Protein AF-A0A0A9XT43-F1 (afdb_monomer_lite)

Secondary structure (DSSP, 8-state):
-HHHHHHHHHTT-HHHHTT-HHHHHHHHHHHHHHHHTTSGGGS---HHHHHHHHHHHHHHHHHHHHHHHHHHHHHHHHHHT-SS------HHHHHHHHHHHHHHHHHHHHHHHHHHHHHHHTT--S---

Radius of gyration: 19.64 Å; chains: 1; bounding box: 52×43×50 Å

pLDDT: mean 76.82, std 14.06, range [42.03, 95.94]

InterPro domains:
  IPR017978 GPCR family 3, C-terminal [PF00003] (2-116)
  IPR017978 GPCR family 3, C-terminal [PS50259] (1-86)
  IPR043458 G-protein coupled receptor 158/179 [PTHR32546] (2-122)

Foldseek 3Di:
DVVLVVLVVCVPDPVCVVLPSPLVNLLVVLVVLLVVLCVLVVDDDDPVSVLVSVLSNLLSVLSNVLSVVLSVVQVVLQVVPPDPDDPPDDPVVSVVVSVVSSVVSVVVSVVVVVVVVVCVVVVPPPPDD

Structure (mmCIF, N/CA/C/O backbone):
data_AF-A0A0A9XT43-F1
#
_entry.id   AF-A0A0A9XT43-F1
#
loop_
_atom_site.group_PDB
_atom_site.id
_atom_site.type_symbol
_atom_site.label_atom_id
_atom_site.label_alt_id
_atom_site.label_comp_id
_atom_site.label_asym_id
_atom_site.label_entity_id
_atom_site.label_seq_id
_atom_site.pdbx_PDB_ins_code
_atom_site.Cartn_x
_atom_site.Cartn_y
_atom_site.Cartn_z
_atom_site.occupancy
_atom_site.B_iso_or_equiv
_atom_site.auth_seq_id
_atom_site.auth_comp_id
_atom_site.auth_asym_id
_atom_site.auth_atom_id
_atom_site.pdbx_PDB_model_num
ATOM 1 N N . VAL A 1 1 ? -11.237 -9.622 -11.424 1.00 63.25 1 VAL A N 1
ATOM 2 C CA . VAL A 1 1 ? -11.112 -11.092 -11.222 1.00 63.25 1 VAL A CA 1
ATOM 3 C C . VAL A 1 1 ? -10.723 -11.825 -12.506 1.00 63.25 1 VAL A C 1
ATOM 5 O O . VAL A 1 1 ? -9.669 -12.448 -12.522 1.00 63.25 1 VAL A O 1
ATOM 8 N N . VAL A 1 2 ? -11.481 -11.688 -13.603 1.00 66.00 2 VAL A N 1
ATOM 9 C CA . VAL A 1 2 ? -11.187 -12.345 -14.900 1.00 66.00 2 VAL A CA 1
ATOM 10 C C . VAL A 1 2 ? -9.765 -12.059 -15.407 1.00 66.00 2 VAL A C 1
ATOM 12 O O . VAL A 1 2 ? -9.036 -12.995 -15.720 1.00 66.00 2 VAL A O 1
ATOM 15 N N . CYS A 1 3 ? -9.310 -10.800 -15.383 1.00 61.34 3 CYS A N 1
ATOM 16 C CA . CYS A 1 3 ? -7.939 -10.445 -15.782 1.00 61.34 3 CYS A CA 1
ATOM 17 C C . CYS A 1 3 ? -6.859 -11.114 -14.910 1.00 61.34 3 CYS A C 1
ATOM 19 O O . CYS A 1 3 ? -5.832 -11.537 -15.432 1.00 61.34 3 CYS A O 1
ATOM 21 N N . GLY A 1 4 ? -7.109 -11.268 -13.603 1.00 64.31 4 GLY A N 1
ATOM 22 C CA . GLY A 1 4 ? -6.201 -11.957 -12.679 1.00 64.31 4 GLY A CA 1
ATOM 23 C C . GLY A 1 4 ? -6.097 -13.454 -12.973 1.00 64.31 4 GLY A C 1
ATOM 24 O O . GLY A 1 4 ? -4.997 -13.989 -13.029 1.00 64.31 4 GLY A O 1
ATOM 25 N N . ILE A 1 5 ? -7.222 -14.114 -13.269 1.00 67.00 5 ILE A N 1
ATOM 26 C CA . ILE A 1 5 ? -7.259 -15.536 -13.659 1.00 67.00 5 ILE A CA 1
ATOM 27 C C . ILE A 1 5 ? -6.559 -15.751 -15.008 1.00 67.00 5 ILE A C 1
ATOM 29 O O . ILE A 1 5 ? -5.785 -16.697 -15.167 1.00 67.00 5 ILE A O 1
ATOM 33 N N . VAL A 1 6 ? -6.798 -14.865 -15.979 1.00 65.00 6 VAL A N 1
ATOM 34 C CA . VAL A 1 6 ? -6.160 -14.910 -17.304 1.00 65.00 6 VAL A CA 1
ATOM 35 C C . VAL A 1 6 ? -4.646 -14.760 -17.184 1.00 65.00 6 VAL A C 1
ATOM 37 O O . VAL A 1 6 ? -3.906 -15.507 -17.826 1.00 65.00 6 VAL A O 1
ATOM 40 N N . ILE A 1 7 ? -4.179 -13.853 -16.327 1.00 62.91 7 ILE A N 1
ATOM 41 C CA . ILE A 1 7 ? -2.757 -13.672 -16.042 1.00 62.91 7 ILE A CA 1
ATOM 42 C C . ILE A 1 7 ? -2.226 -14.912 -15.319 1.00 62.91 7 ILE A C 1
ATOM 44 O O . ILE A 1 7 ? -1.338 -15.567 -15.845 1.00 62.91 7 ILE A O 1
ATOM 48 N N . PHE A 1 8 ? -2.845 -15.395 -14.245 1.00 64.44 8 PHE A N 1
ATOM 49 C CA . PHE A 1 8 ? -2.381 -16.613 -13.568 1.00 64.44 8 PHE A CA 1
ATOM 50 C C . PHE A 1 8 ? -2.238 -17.830 -14.513 1.00 64.44 8 PHE A C 1
ATOM 52 O O . PHE A 1 8 ? -1.229 -18.541 -14.481 1.00 64.44 8 PHE A O 1
ATOM 59 N N . LYS A 1 9 ? -3.186 -18.020 -15.447 1.00 64.31 9 LYS A N 1
ATOM 60 C CA . LYS A 1 9 ? -3.116 -19.066 -16.487 1.00 64.31 9 LYS A CA 1
ATOM 61 C C . LYS A 1 9 ? -2.028 -18.829 -17.538 1.00 64.31 9 LYS A C 1
ATOM 63 O O . LYS A 1 9 ? -1.493 -19.790 -18.088 1.00 64.31 9 LYS A O 1
ATOM 68 N N . ARG A 1 10 ? -1.693 -17.576 -17.851 1.00 57.34 10 ARG A N 1
ATOM 69 C CA . ARG A 1 10 ? -0.722 -17.206 -18.895 1.00 57.34 10 ARG A CA 1
ATOM 70 C C . ARG A 1 10 ? 0.713 -17.032 -18.374 1.00 57.34 10 ARG A C 1
ATOM 72 O O . ARG A 1 10 ? 1.560 -16.626 -19.169 1.00 57.34 10 ARG A O 1
ATOM 79 N N . ARG A 1 11 ? 1.025 -17.430 -17.122 1.00 56.28 11 ARG A N 1
ATOM 80 C CA . ARG A 1 11 ? 2.357 -17.316 -16.454 1.00 56.28 11 ARG A CA 1
ATOM 81 C C . ARG A 1 11 ? 3.578 -17.768 -17.251 1.00 56.28 11 ARG A C 1
ATOM 83 O O . ARG A 1 11 ? 4.692 -17.356 -16.955 1.00 56.28 11 ARG A O 1
ATOM 90 N N . LYS A 1 12 ? 3.384 -18.622 -18.258 1.00 52.62 12 LYS A N 1
ATOM 91 C CA . LYS A 1 12 ? 4.457 -19.203 -19.080 1.00 52.62 12 LYS A CA 1
ATOM 92 C C . LYS A 1 12 ? 4.634 -18.540 -20.456 1.00 52.62 12 LYS A C 1
ATOM 94 O O . LYS A 1 12 ? 5.524 -18.938 -21.202 1.00 52.62 12 LYS A O 1
ATOM 99 N N . CYS A 1 13 ? 3.825 -17.544 -20.825 1.00 52.22 13 CYS A N 1
ATOM 100 C CA . CYS A 1 13 ? 3.963 -16.860 -22.114 1.00 52.22 13 CYS A CA 1
ATOM 101 C C . CYS A 1 13 ? 5.113 -15.831 -22.097 1.00 52.22 13 CYS A C 1
ATOM 103 O O . CYS A 1 13 ? 5.138 -14.908 -21.280 1.00 52.22 13 CYS A O 1
ATOM 105 N N . LYS A 1 14 ? 6.029 -15.961 -23.072 1.00 49.25 14 LYS A N 1
ATOM 106 C CA . LYS A 1 14 ? 7.210 -15.105 -23.314 1.00 49.25 14 LYS A CA 1
ATOM 107 C C . LYS A 1 14 ? 6.977 -13.578 -23.210 1.00 49.25 14 LYS A C 1
ATOM 109 O O . LYS A 1 14 ? 7.817 -12.932 -22.587 1.00 49.25 14 LYS A O 1
ATOM 114 N N . PRO A 1 15 ? 5.879 -12.976 -23.724 1.00 52.03 15 PRO A N 1
ATOM 115 C CA . PRO A 1 15 ? 5.670 -11.524 -23.622 1.00 52.03 15 PRO A CA 1
ATOM 116 C C . PRO A 1 15 ? 5.470 -11.026 -22.189 1.00 52.03 15 PRO A C 1
ATOM 118 O O . PRO A 1 15 ? 5.848 -9.905 -21.867 1.00 52.03 15 PRO A O 1
ATOM 12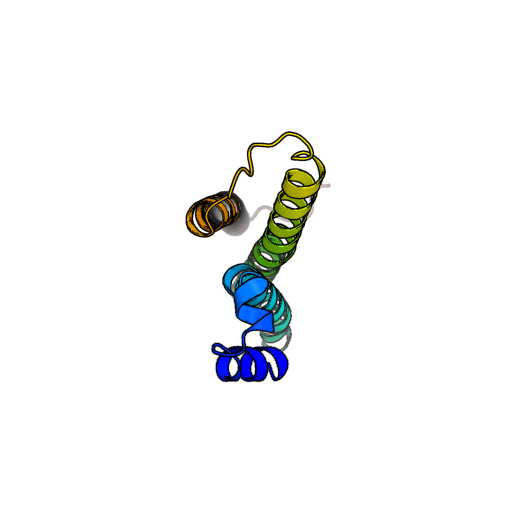1 N N . VAL A 1 16 ? 4.924 -11.856 -21.303 1.00 52.28 16 VAL A N 1
ATOM 122 C CA . VAL A 1 16 ? 4.700 -11.446 -19.917 1.00 52.28 16 VAL A CA 1
ATOM 123 C C . VAL A 1 16 ? 5.958 -11.719 -19.071 1.00 52.28 16 VAL A C 1
ATOM 125 O O . VAL A 1 16 ? 6.282 -10.943 -18.178 1.00 52.28 16 VAL A O 1
ATOM 128 N N . ALA A 1 17 ? 6.745 -12.754 -19.411 1.00 51.53 17 ALA A N 1
ATOM 129 C CA . ALA A 1 17 ? 8.061 -13.024 -18.807 1.00 51.53 17 ALA A CA 1
ATOM 130 C C . ALA A 1 17 ? 9.077 -11.894 -19.060 1.00 51.53 17 ALA A C 1
ATOM 132 O O . ALA A 1 17 ? 9.884 -11.584 -18.188 1.00 51.53 17 ALA A O 1
ATOM 133 N N . ALA A 1 18 ? 8.993 -11.234 -20.219 1.00 53.03 18 ALA A N 1
ATOM 134 C CA . ALA A 1 18 ? 9.826 -10.081 -20.555 1.00 53.03 18 ALA A CA 1
ATOM 135 C C . ALA A 1 18 ? 9.456 -8.799 -19.772 1.00 53.03 18 ALA A C 1
ATOM 137 O O . ALA A 1 18 ? 10.302 -7.927 -19.586 1.00 53.03 18 ALA A O 1
ATOM 138 N N . GLY A 1 19 ? 8.213 -8.683 -19.285 1.00 54.62 19 GLY A N 1
ATOM 139 C CA . GLY A 1 19 ? 7.660 -7.466 -18.677 1.00 54.62 19 GLY A CA 1
ATOM 140 C C . GLY A 1 19 ? 7.720 -7.368 -17.146 1.00 54.62 19 GLY A C 1
ATOM 141 O O . GLY A 1 19 ? 7.130 -6.437 -16.609 1.00 54.62 19 GLY A O 1
ATOM 142 N N . MET A 1 20 ? 8.412 -8.285 -16.451 1.00 62.03 20 MET A N 1
ATOM 143 C CA . MET A 1 20 ? 8.300 -8.518 -14.993 1.00 62.03 20 MET A CA 1
ATOM 144 C C . MET A 1 20 ? 6.853 -8.811 -14.562 1.00 62.03 20 MET A C 1
ATOM 146 O O . MET A 1 20 ? 6.116 -7.923 -14.129 1.00 62.03 20 MET A O 1
ATOM 150 N N . TRP A 1 21 ? 6.465 -10.088 -14.626 1.00 66.38 21 TRP A N 1
ATOM 151 C CA . TRP A 1 21 ? 5.188 -10.609 -14.102 1.00 66.38 21 TRP A CA 1
ATOM 152 C C . TRP A 1 21 ? 4.819 -10.064 -12.722 1.00 66.38 21 TRP A C 1
ATOM 154 O O . TRP A 1 21 ? 3.664 -9.729 -12.479 1.00 66.38 21 TRP A O 1
ATOM 164 N N . THR A 1 22 ? 5.812 -9.955 -11.843 1.00 68.81 22 THR A N 1
ATOM 165 C CA . THR A 1 22 ? 5.637 -9.647 -10.425 1.00 68.81 22 THR A CA 1
ATOM 166 C C . THR A 1 22 ? 4.984 -8.282 -10.190 1.00 68.81 22 THR A C 1
ATOM 168 O O . THR A 1 22 ? 4.125 -8.166 -9.328 1.00 68.81 22 THR A O 1
ATOM 171 N N . ILE A 1 23 ? 5.334 -7.247 -10.970 1.00 74.38 23 ILE A N 1
ATOM 172 C CA . ILE A 1 23 ? 4.744 -5.899 -10.813 1.00 74.38 23 ILE A CA 1
ATOM 173 C C . ILE A 1 23 ? 3.301 -5.872 -11.324 1.00 74.38 23 ILE A C 1
ATOM 175 O O . ILE A 1 23 ? 2.438 -5.190 -10.775 1.00 74.38 23 ILE A O 1
ATOM 179 N N . LEU A 1 24 ? 3.030 -6.598 -12.409 1.00 77.94 24 LEU A N 1
ATOM 180 C CA . LEU A 1 24 ? 1.681 -6.679 -12.956 1.00 77.94 24 LEU A CA 1
ATOM 181 C C . LEU A 1 24 ? 0.746 -7.400 -11.977 1.00 77.94 24 LEU A C 1
ATOM 183 O O . LEU A 1 24 ? -0.383 -6.962 -11.773 1.00 77.94 24 LEU A O 1
ATOM 187 N N . GLU A 1 25 ? 1.231 -8.470 -11.350 1.00 80.12 25 GLU A N 1
ATOM 188 C CA . GLU A 1 25 ? 0.503 -9.218 -10.328 1.00 80.12 25 GLU A CA 1
ATOM 189 C C . GLU A 1 25 ? 0.218 -8.366 -9.082 1.00 80.12 25 GLU A C 1
ATOM 191 O O . GLU A 1 25 ? -0.927 -8.336 -8.631 1.00 80.12 25 GLU A O 1
ATOM 196 N N . THR A 1 26 ? 1.196 -7.600 -8.577 1.00 81.06 26 THR A N 1
ATOM 197 C CA . THR A 1 26 ? 0.971 -6.699 -7.430 1.00 81.06 26 THR A CA 1
ATOM 198 C C . THR A 1 26 ? -0.007 -5.571 -7.753 1.00 81.06 26 THR A C 1
ATOM 200 O O . THR A 1 26 ? -0.849 -5.242 -6.920 1.00 81.06 26 THR A O 1
ATOM 203 N N . LEU A 1 27 ? 0.026 -5.025 -8.973 1.00 87.00 27 LEU A N 1
ATOM 204 C CA . LEU A 1 27 ? -0.948 -4.032 -9.433 1.00 87.00 27 LEU A CA 1
ATOM 205 C C . LEU A 1 27 ? -2.376 -4.601 -9.442 1.00 87.00 27 LEU A C 1
ATOM 207 O O . LEU A 1 27 ? -3.302 -3.979 -8.925 1.00 87.00 27 LEU A O 1
ATOM 211 N N . LEU A 1 28 ? -2.561 -5.799 -10.004 1.00 83.88 28 LEU A N 1
ATOM 212 C CA . LE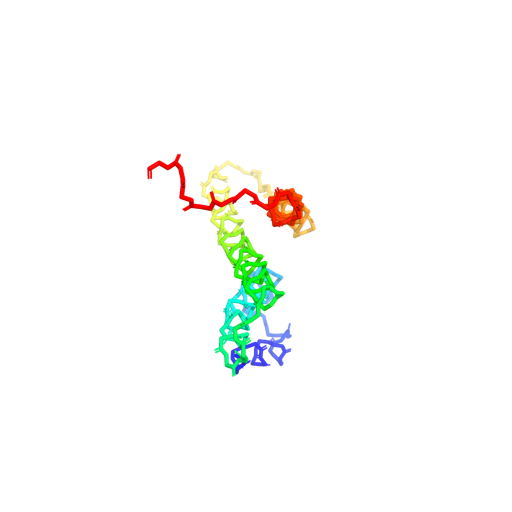U A 1 28 ? -3.859 -6.482 -10.027 1.00 83.88 28 LEU A CA 1
ATOM 213 C C . LEU A 1 28 ? -4.365 -6.816 -8.630 1.00 83.88 28 LEU A C 1
ATOM 215 O O . LEU A 1 28 ? -5.563 -6.700 -8.380 1.00 83.88 28 LEU A O 1
ATOM 219 N N . LEU A 1 29 ? -3.462 -7.214 -7.737 1.00 82.38 29 LEU A N 1
ATOM 220 C CA . LEU A 1 29 ? -3.775 -7.480 -6.341 1.00 82.38 29 LEU A CA 1
ATOM 221 C C . LEU A 1 29 ? -4.235 -6.202 -5.624 1.00 82.38 29 LEU A C 1
ATOM 223 O O . LEU A 1 29 ? -5.249 -6.236 -4.933 1.00 82.38 29 LEU A O 1
ATOM 227 N N . GLY A 1 30 ? -3.572 -5.065 -5.859 1.00 85.94 30 GLY A N 1
ATOM 228 C CA . GLY A 1 30 ? -4.001 -3.760 -5.343 1.00 85.94 30 GLY A CA 1
ATOM 229 C C . GLY A 1 30 ? -5.386 -3.345 -5.851 1.00 85.94 30 GLY A C 1
ATOM 230 O O . GLY A 1 30 ? -6.243 -2.952 -5.065 1.00 85.94 30 GLY A O 1
ATOM 231 N N . ILE A 1 31 ? -5.652 -3.513 -7.151 1.00 86.81 31 ILE A N 1
ATOM 232 C CA . ILE A 1 31 ? -6.974 -3.240 -7.742 1.00 86.81 31 ILE A CA 1
ATOM 233 C C . ILE A 1 31 ? -8.043 -4.162 -7.141 1.00 86.81 31 ILE A C 1
ATOM 235 O O . ILE A 1 31 ? -9.140 -3.712 -6.826 1.00 86.81 31 ILE A O 1
ATOM 239 N N . LEU A 1 32 ? -7.739 -5.449 -6.955 1.00 84.81 32 LEU A N 1
ATOM 240 C CA . LEU A 1 32 ? -8.669 -6.402 -6.352 1.00 84.81 32 LEU A CA 1
ATOM 241 C C . LEU A 1 32 ? -8.988 -6.039 -4.898 1.00 84.81 32 LEU A C 1
ATOM 243 O O . LEU A 1 32 ? -10.156 -6.078 -4.527 1.00 84.81 32 LEU A O 1
ATOM 247 N N . LEU A 1 33 ? -7.989 -5.634 -4.107 1.00 83.88 33 LEU A N 1
ATOM 248 C CA . LEU A 1 33 ? -8.184 -5.112 -2.749 1.00 83.88 33 LEU A CA 1
ATOM 249 C C . LEU A 1 33 ? -9.060 -3.854 -2.739 1.00 83.88 33 LEU A C 1
ATOM 251 O O . LEU A 1 33 ? -9.967 -3.750 -1.920 1.00 83.88 33 LEU A O 1
ATOM 255 N N . LEU A 1 34 ? -8.852 -2.929 -3.679 1.00 87.00 34 LEU A N 1
ATOM 256 C CA . LEU A 1 34 ? -9.704 -1.745 -3.815 1.00 87.00 34 LEU A CA 1
ATOM 257 C C . LEU A 1 34 ? -11.159 -2.119 -4.126 1.00 87.00 34 LEU A C 1
ATOM 259 O O . LEU A 1 34 ? -12.068 -1.569 -3.512 1.00 87.00 34 LEU A O 1
ATOM 263 N N . TYR A 1 35 ? -11.404 -3.092 -5.005 1.00 85.62 35 TYR A N 1
ATOM 264 C CA . TYR A 1 35 ? -12.760 -3.609 -5.224 1.00 85.62 35 TYR A CA 1
ATOM 265 C C . TYR A 1 35 ? -13.318 -4.322 -3.988 1.00 85.62 35 TYR A C 1
ATOM 267 O O . TYR A 1 35 ? -14.492 -4.155 -3.665 1.00 85.62 35 TYR A O 1
ATOM 275 N N . ALA A 1 36 ? -12.485 -5.071 -3.264 1.00 81.12 36 ALA A N 1
ATOM 276 C CA . ALA A 1 36 ? -12.881 -5.716 -2.017 1.00 81.12 36 ALA A CA 1
ATOM 277 C C . ALA A 1 36 ? -13.257 -4.694 -0.930 1.00 81.12 36 ALA A C 1
ATOM 279 O O . ALA A 1 36 ? -14.127 -4.981 -0.116 1.00 81.12 36 ALA A O 1
ATOM 280 N N . SER A 1 37 ? -12.694 -3.478 -0.953 1.00 83.19 37 SER A N 1
ATOM 281 C CA . SER A 1 37 ? -13.075 -2.399 -0.025 1.00 83.19 37 SER A CA 1
ATOM 282 C C . SER A 1 37 ? -14.534 -1.940 -0.165 1.00 83.19 37 SER A C 1
ATOM 284 O O . SER A 1 37 ? -15.050 -1.285 0.734 1.00 83.19 37 SER A O 1
ATOM 286 N N . MET A 1 38 ? -15.220 -2.302 -1.256 1.00 79.56 38 MET A N 1
ATOM 287 C CA . MET A 1 38 ? -16.649 -2.028 -1.456 1.00 79.56 38 MET A CA 1
ATOM 288 C C . MET A 1 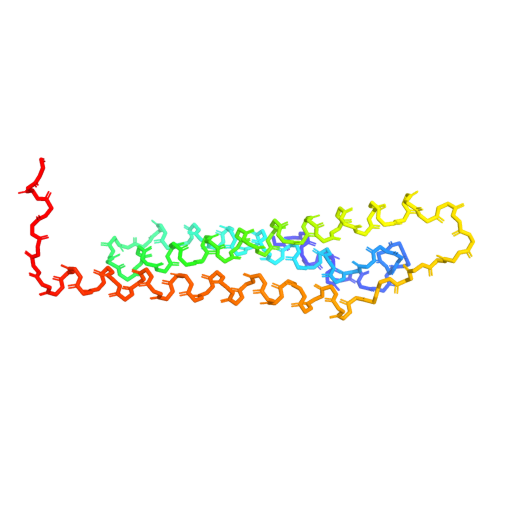38 ? -17.556 -3.101 -0.833 1.00 79.56 38 MET A C 1
ATOM 290 O O . MET A 1 38 ? -18.753 -2.879 -0.688 1.00 79.56 38 MET A O 1
ATOM 294 N N . VAL A 1 39 ? -17.014 -4.261 -0.450 1.00 77.12 39 VAL A N 1
ATOM 295 C CA . VAL A 1 39 ? -17.783 -5.361 0.161 1.00 77.12 39 VAL A CA 1
ATOM 296 C C . VAL A 1 39 ? -18.326 -4.996 1.554 1.00 77.12 39 VAL A C 1
ATOM 298 O O . VAL A 1 39 ? -19.509 -5.237 1.787 1.00 77.12 39 VAL A O 1
ATOM 301 N N . PRO A 1 40 ? -17.551 -4.354 2.457 1.00 72.44 40 PRO A N 1
ATOM 302 C CA . PRO A 1 40 ? -18.043 -3.900 3.761 1.00 72.44 40 PRO A CA 1
ATOM 303 C C . PRO A 1 40 ? -19.238 -2.940 3.680 1.00 72.44 40 PRO A C 1
ATOM 305 O O . PRO A 1 40 ? -20.042 -2.904 4.601 1.00 72.44 40 PRO A O 1
ATOM 308 N N . LEU A 1 41 ? -19.392 -2.206 2.570 1.00 70.81 41 LEU A N 1
ATOM 309 C CA . LEU A 1 41 ? -20.516 -1.286 2.350 1.00 70.81 41 LEU A CA 1
ATOM 310 C C . LEU A 1 41 ? -21.868 -2.013 2.253 1.00 70.81 41 LEU A C 1
ATOM 312 O O . LEU A 1 41 ? -22.910 -1.400 2.447 1.00 70.81 41 LEU A O 1
ATOM 316 N N . SER A 1 42 ? -21.855 -3.310 1.930 1.00 69.94 42 SER A N 1
ATOM 317 C CA . SER A 1 42 ? -23.072 -4.128 1.823 1.00 69.94 42 SER A CA 1
ATOM 318 C C . SER A 1 42 ? -23.556 -4.669 3.175 1.00 69.94 42 SER A C 1
ATOM 320 O O . SER A 1 42 ? -24.614 -5.290 3.225 1.00 69.94 42 SER A O 1
ATOM 322 N N . PHE A 1 43 ? -22.786 -4.467 4.249 1.00 74.00 43 PHE A N 1
ATOM 323 C CA . PHE A 1 43 ? -23.107 -4.921 5.603 1.00 74.00 43 PHE A CA 1
ATOM 324 C C . PHE A 1 43 ? -23.597 -3.761 6.477 1.00 74.00 43 PHE A C 1
ATOM 326 O O . PHE A 1 43 ? -23.396 -2.591 6.155 1.00 74.00 43 PHE A O 1
ATOM 333 N N . GLU A 1 44 ? -24.238 -4.094 7.598 1.00 76.19 44 GLU A N 1
ATOM 334 C CA . GLU A 1 44 ? -24.770 -3.118 8.551 1.00 76.19 44 GLU A CA 1
ATOM 335 C C . GLU A 1 44 ? -23.683 -2.133 9.035 1.00 76.19 44 GLU A C 1
ATOM 337 O O . GLU A 1 44 ? -22.540 -2.544 9.290 1.00 76.19 44 GLU A O 1
ATOM 342 N N . PRO A 1 45 ? -24.000 -0.827 9.149 1.00 76.62 45 PRO A N 1
ATOM 343 C CA . PRO A 1 45 ? -23.022 0.195 9.499 1.00 76.62 45 PRO A CA 1
ATOM 344 C C . PRO A 1 45 ? -22.589 0.056 10.964 1.00 76.62 45 PRO A C 1
ATOM 346 O O . PRO A 1 45 ? -23.250 0.547 11.875 1.00 76.62 45 PRO A O 1
ATOM 349 N N . SER A 1 46 ? -21.445 -0.596 11.179 1.00 81.06 46 SER A N 1
ATOM 350 C CA . SER A 1 46 ? -20.782 -0.715 12.481 1.00 81.06 46 SER A CA 1
ATOM 351 C C . SER A 1 46 ? -19.430 0.013 12.495 1.00 81.06 46 SER A C 1
ATOM 353 O O . SER A 1 46 ? -18.815 0.248 11.447 1.00 81.06 46 SER A O 1
ATOM 355 N N . MET A 1 47 ? -18.944 0.362 13.691 1.00 79.69 47 MET A N 1
ATOM 356 C CA . MET A 1 47 ? -17.629 0.994 13.875 1.00 79.69 47 MET A CA 1
ATOM 357 C C . MET A 1 47 ? -16.497 0.118 13.317 1.00 79.69 47 MET A C 1
ATOM 359 O O . MET A 1 47 ? -15.602 0.617 12.633 1.00 79.69 47 MET A O 1
ATOM 363 N N . GLU A 1 48 ? -16.577 -1.194 13.534 1.00 81.06 48 GLU A N 1
ATOM 364 C CA . GLU A 1 48 ? -15.592 -2.167 13.054 1.00 81.06 48 GLU A CA 1
ATOM 365 C C . GLU A 1 48 ? -15.578 -2.242 11.523 1.00 81.06 48 GLU A C 1
ATOM 367 O O . GLU A 1 48 ? -14.513 -2.207 10.902 1.00 81.06 48 GLU A O 1
ATOM 372 N N . THR A 1 49 ? -16.759 -2.254 10.896 1.00 84.06 49 THR A N 1
ATOM 373 C CA . THR A 1 49 ? -16.906 -2.261 9.434 1.00 84.06 49 THR A CA 1
ATOM 374 C C . THR A 1 49 ? -16.327 -0.985 8.810 1.00 84.06 49 THR A C 1
ATOM 376 O O . THR A 1 49 ? -15.668 -1.054 7.771 1.00 84.06 49 THR A O 1
ATOM 379 N N . CYS A 1 50 ? -16.503 0.175 9.455 1.00 84.75 50 CYS A N 1
ATOM 380 C CA . CYS A 1 50 ? -15.942 1.453 9.003 1.00 84.75 50 CYS A CA 1
ATOM 381 C C . CYS A 1 50 ? -14.403 1.467 9.061 1.00 84.75 50 CYS A C 1
ATOM 383 O O . CYS A 1 50 ? -13.741 1.847 8.087 1.00 84.75 50 CYS A O 1
ATOM 385 N N . ILE A 1 51 ? -13.826 0.989 10.170 1.00 87.50 51 ILE A N 1
ATOM 386 C CA . ILE A 1 51 ? -12.373 0.854 10.328 1.00 87.50 51 ILE A CA 1
ATOM 387 C C . ILE A 1 51 ? -11.833 -0.112 9.267 1.00 87.50 51 ILE A C 1
ATOM 389 O O . ILE A 1 51 ? -10.950 0.258 8.494 1.00 87.50 51 ILE A O 1
ATOM 393 N N . LEU A 1 52 ? -12.404 -1.313 9.146 1.00 86.56 52 LEU A N 1
ATOM 394 C CA . LEU A 1 52 ? -11.984 -2.306 8.151 1.00 86.56 52 LEU A CA 1
ATOM 395 C C . LEU A 1 52 ? -12.061 -1.766 6.717 1.00 86.56 52 LEU A C 1
ATOM 397 O O . LEU A 1 52 ? -11.127 -1.957 5.935 1.00 86.56 52 LEU A O 1
ATOM 401 N N . MET A 1 53 ? -13.128 -1.042 6.369 1.00 87.50 53 MET A N 1
ATOM 402 C CA . MET A 1 53 ? -13.273 -0.411 5.056 1.00 87.50 53 MET A CA 1
ATOM 403 C C . MET A 1 53 ? -12.130 0.572 4.775 1.00 87.50 53 MET A C 1
ATOM 405 O O . MET A 1 53 ? -11.531 0.533 3.695 1.00 87.50 53 MET A O 1
ATOM 409 N N . ARG A 1 54 ? -11.799 1.435 5.745 1.00 88.88 54 ARG A N 1
ATOM 410 C CA . ARG A 1 54 ? -10.681 2.382 5.636 1.00 88.88 54 ARG A CA 1
ATOM 411 C C . ARG A 1 54 ? -9.361 1.640 5.437 1.00 88.88 54 ARG A C 1
ATOM 413 O O . ARG A 1 54 ? -8.624 1.973 4.513 1.00 88.88 54 ARG A O 1
ATOM 420 N N . TRP A 1 55 ? -9.100 0.611 6.238 1.00 90.69 55 TRP A N 1
ATOM 421 C CA . TRP A 1 55 ? -7.887 -0.201 6.152 1.00 90.69 55 TRP A CA 1
ATOM 422 C C . TRP A 1 55 ? -7.706 -0.854 4.780 1.00 90.69 55 TRP A C 1
ATOM 424 O O . TRP A 1 55 ? -6.662 -0.688 4.149 1.00 90.69 55 TRP A O 1
ATOM 434 N N . ILE A 1 56 ? -8.727 -1.556 4.282 1.00 88.38 56 ILE A N 1
ATOM 435 C CA . ILE A 1 56 ? -8.657 -2.256 2.991 1.00 88.38 56 ILE A CA 1
ATOM 436 C C . ILE A 1 56 ? -8.467 -1.254 1.846 1.00 88.38 56 ILE A C 1
ATOM 438 O O . ILE A 1 56 ? -7.675 -1.503 0.933 1.00 88.38 56 ILE A O 1
ATOM 442 N N . ARG A 1 57 ? -9.148 -0.102 1.899 1.00 90.38 57 ARG A N 1
ATOM 443 C CA . ARG A 1 57 ? -9.035 0.941 0.873 1.00 90.38 57 ARG A CA 1
ATOM 444 C C . ARG A 1 57 ? -7.631 1.541 0.818 1.00 90.38 57 ARG A C 1
ATOM 446 O O . ARG A 1 57 ? -7.050 1.615 -0.262 1.00 90.38 57 ARG A O 1
ATOM 453 N N . GLU A 1 58 ? -7.076 1.938 1.960 1.00 92.06 58 GLU A N 1
ATOM 454 C CA . GLU A 1 58 ? -5.744 2.555 2.030 1.00 92.06 58 GLU A CA 1
ATOM 455 C C . GLU A 1 58 ? -4.629 1.559 1.675 1.00 92.06 58 GLU A C 1
ATOM 457 O O . GLU A 1 58 ? -3.705 1.900 0.931 1.00 92.06 58 GLU A O 1
ATOM 462 N N . LEU A 1 59 ? -4.741 0.300 2.116 1.00 90.81 59 LEU A N 1
ATOM 463 C CA . LEU A 1 59 ? -3.795 -0.755 1.738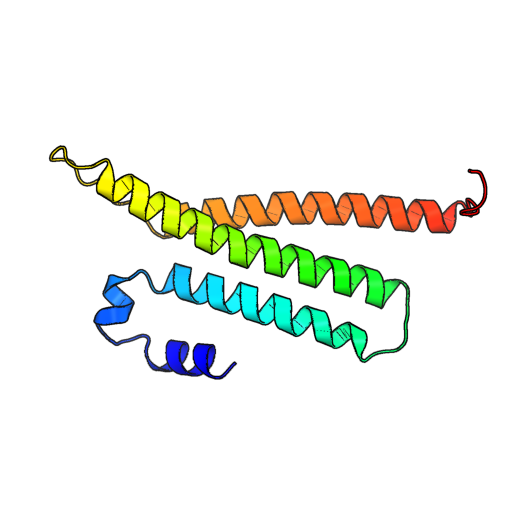 1.00 90.81 59 LEU A CA 1
ATOM 464 C C . LEU A 1 59 ? -3.878 -1.093 0.240 1.00 90.81 59 LEU A C 1
ATOM 466 O O . LEU A 1 59 ? -2.851 -1.229 -0.426 1.00 90.81 59 LEU A O 1
ATOM 470 N N . GLY A 1 60 ? -5.084 -1.174 -0.328 1.00 90.19 60 GLY A N 1
ATOM 471 C CA . GLY A 1 60 ? -5.270 -1.354 -1.769 1.00 90.19 60 GLY A CA 1
ATOM 472 C C . GLY A 1 60 ? -4.684 -0.195 -2.582 1.00 90.19 60 GLY A C 1
ATOM 473 O O . GLY A 1 60 ? -4.035 -0.420 -3.608 1.00 90.19 60 GLY A O 1
ATOM 474 N N . PHE A 1 61 ? -4.847 1.038 -2.094 1.00 91.19 61 PHE A N 1
ATOM 475 C CA . PHE A 1 61 ? -4.305 2.244 -2.716 1.00 91.19 61 PHE A CA 1
ATOM 476 C C . PHE A 1 61 ? -2.775 2.220 -2.738 1.00 91.19 61 PHE A C 1
ATOM 478 O O . PHE A 1 61 ? -2.184 2.312 -3.815 1.00 91.19 61 PHE A O 1
ATOM 485 N N . ILE A 1 62 ? -2.118 2.029 -1.589 1.00 93.88 62 ILE A N 1
ATOM 486 C CA . ILE A 1 62 ? -0.648 2.048 -1.523 1.00 93.88 62 ILE A CA 1
ATOM 487 C C . ILE A 1 62 ? -0.019 0.924 -2.355 1.00 93.88 62 ILE A C 1
ATOM 489 O O . ILE A 1 62 ? 1.008 1.141 -2.995 1.00 93.88 62 ILE A O 1
ATOM 493 N N . ILE A 1 63 ? -0.649 -0.253 -2.427 1.00 90.12 63 ILE A N 1
ATOM 494 C CA . ILE A 1 63 ? -0.168 -1.363 -3.261 1.00 90.12 63 ILE A CA 1
ATOM 495 C C . ILE A 1 63 ? -0.297 -1.016 -4.749 1.00 90.12 63 ILE A C 1
ATOM 497 O O . ILE A 1 63 ? 0.653 -1.206 -5.510 1.00 90.12 63 ILE A O 1
ATOM 501 N N . CYS A 1 64 ? -1.447 -0.480 -5.168 1.00 91.00 64 CYS A N 1
ATOM 502 C CA . CYS A 1 64 ? -1.702 -0.120 -6.562 1.00 91.00 64 CYS A CA 1
ATOM 503 C C . CYS A 1 64 ? -0.775 1.013 -7.028 1.00 91.00 64 CYS A C 1
ATOM 505 O O . CYS A 1 64 ? -0.013 0.853 -7.986 1.00 91.00 64 CYS A O 1
ATOM 507 N N . TYR A 1 65 ? -0.772 2.139 -6.311 1.00 91.56 65 TYR A N 1
ATOM 508 C CA . TYR A 1 65 ? 0.057 3.295 -6.649 1.00 91.56 65 TYR A CA 1
ATOM 509 C C . TYR A 1 65 ? 1.546 3.009 -6.455 1.00 91.56 65 TYR A C 1
ATOM 511 O O . TYR A 1 65 ? 2.349 3.394 -7.302 1.00 91.56 65 TYR A O 1
ATOM 519 N N . GLY A 1 66 ? 1.924 2.261 -5.415 1.00 91.69 66 GLY A N 1
ATOM 520 C CA . GLY A 1 66 ? 3.297 1.803 -5.213 1.00 91.69 66 GLY A CA 1
ATOM 521 C C . GLY A 1 66 ? 3.801 0.966 -6.389 1.00 91.69 66 GLY A C 1
ATOM 522 O O . GLY A 1 66 ? 4.896 1.211 -6.891 1.00 91.69 66 GLY A O 1
ATOM 523 N N . ALA A 1 67 ? 2.990 0.039 -6.911 1.00 88.75 67 ALA A N 1
ATOM 524 C CA . ALA A 1 67 ? 3.343 -0.738 -8.100 1.00 88.75 67 ALA A CA 1
ATOM 525 C C . ALA A 1 67 ? 3.518 0.144 -9.354 1.00 88.75 67 ALA A C 1
ATOM 527 O O . ALA A 1 67 ? 4.463 -0.063 -10.122 1.00 88.75 67 ALA A O 1
ATOM 528 N N . ILE A 1 68 ? 2.660 1.155 -9.548 1.00 90.06 68 ILE A N 1
ATOM 529 C CA . ILE A 1 68 ? 2.776 2.122 -10.656 1.00 90.06 68 ILE A CA 1
ATOM 530 C C . ILE A 1 68 ? 4.068 2.938 -10.534 1.00 90.06 68 ILE A C 1
ATOM 532 O O . ILE A 1 68 ? 4.812 3.047 -11.511 1.00 90.06 68 ILE A O 1
ATOM 536 N N . ILE A 1 69 ? 4.370 3.464 -9.343 1.00 90.75 69 ILE A N 1
ATOM 537 C CA . ILE A 1 69 ? 5.582 4.251 -9.075 1.00 90.75 69 ILE A CA 1
ATOM 538 C C . ILE A 1 69 ? 6.831 3.415 -9.349 1.00 90.75 69 ILE A C 1
ATOM 540 O O . ILE A 1 69 ? 7.744 3.879 -10.027 1.00 90.75 69 ILE A O 1
ATOM 544 N N . LEU A 1 70 ? 6.870 2.166 -8.885 1.00 87.62 70 LEU A N 1
ATOM 545 C CA . LEU A 1 70 ? 8.011 1.275 -9.101 1.00 87.62 70 LEU A CA 1
ATOM 546 C C . LEU A 1 70 ? 8.200 0.928 -10.587 1.00 87.62 70 LEU A C 1
ATOM 548 O O . LEU A 1 70 ? 9.334 0.864 -11.072 1.00 87.62 70 LEU A O 1
ATOM 552 N N . LYS A 1 71 ? 7.102 0.768 -11.338 1.00 85.75 71 LYS A N 1
ATOM 553 C CA . LYS A 1 71 ? 7.147 0.597 -12.797 1.00 85.75 71 LYS A CA 1
ATOM 554 C C . LYS A 1 71 ? 7.703 1.842 -13.488 1.00 85.75 71 LYS A C 1
ATOM 556 O O . LYS A 1 71 ? 8.582 1.719 -14.339 1.00 85.75 71 LYS A O 1
ATOM 561 N N . LEU A 1 72 ? 7.228 3.027 -13.102 1.00 88.00 72 LEU A N 1
ATOM 562 C CA . LEU A 1 72 ? 7.708 4.302 -13.631 1.00 88.00 72 LEU A CA 1
ATOM 563 C C . LEU A 1 72 ? 9.190 4.518 -13.302 1.00 88.00 72 LEU A C 1
ATOM 565 O O . LEU A 1 72 ? 9.962 4.873 -14.186 1.00 88.00 72 LEU A O 1
ATOM 569 N N . TYR A 1 73 ? 9.609 4.225 -12.070 1.00 86.31 73 TYR A N 1
ATOM 570 C CA . TYR A 1 73 ? 11.001 4.313 -11.633 1.00 86.31 73 TYR A CA 1
ATOM 571 C C . TYR A 1 73 ? 11.926 3.470 -12.514 1.00 86.31 73 TYR A C 1
ATOM 573 O O . TYR A 1 73 ? 12.970 3.951 -12.952 1.00 86.31 73 TYR A O 1
ATOM 581 N N . ARG A 1 74 ? 11.525 2.233 -12.833 1.00 80.19 74 ARG A N 1
ATOM 582 C CA . ARG A 1 74 ? 12.295 1.354 -13.721 1.00 80.19 74 ARG A CA 1
ATOM 583 C C . ARG A 1 74 ? 12.410 1.924 -15.135 1.00 80.19 74 ARG A C 1
ATOM 585 O O . ARG A 1 74 ? 13.514 1.955 -15.671 1.00 80.19 74 ARG A O 1
ATOM 592 N N . ILE A 1 75 ? 11.297 2.396 -15.704 1.00 83.06 75 ILE A N 1
ATOM 593 C CA . ILE A 1 75 ? 11.263 3.025 -17.035 1.00 83.06 75 ILE A CA 1
ATOM 594 C C . ILE A 1 75 ? 12.198 4.245 -17.066 1.00 83.06 75 ILE A C 1
ATOM 596 O O . ILE A 1 75 ? 13.032 4.370 -17.960 1.00 83.06 75 ILE A O 1
ATOM 600 N N . LEU A 1 76 ? 12.122 5.115 -16.054 1.00 85.31 76 LEU A N 1
ATOM 601 C CA . LEU A 1 76 ? 13.000 6.280 -15.918 1.00 85.31 76 LEU A CA 1
ATOM 602 C C . LEU A 1 76 ? 14.477 5.879 -15.802 1.00 85.31 76 LEU A C 1
ATOM 604 O O . LEU A 1 76 ? 15.343 6.514 -16.409 1.00 85.31 76 LEU A O 1
ATOM 608 N N . MET A 1 77 ? 14.780 4.819 -15.047 1.00 79.88 77 MET A N 1
ATOM 609 C CA . MET A 1 77 ? 16.146 4.310 -14.924 1.00 79.88 77 MET A CA 1
ATOM 610 C C . MET A 1 77 ? 16.689 3.811 -16.265 1.00 79.88 77 MET A C 1
ATOM 612 O O . MET A 1 77 ? 17.840 4.100 -16.584 1.00 79.88 77 MET A O 1
ATOM 616 N N . GLU A 1 78 ? 15.862 3.124 -17.053 1.00 78.19 78 GLU A N 1
ATOM 617 C CA . GLU A 1 78 ? 16.221 2.612 -18.376 1.00 78.19 78 GLU A CA 1
ATOM 618 C C . GLU A 1 78 ? 16.533 3.753 -19.359 1.00 78.19 78 GLU A C 1
ATOM 620 O O . GLU A 1 78 ? 17.589 3.741 -19.999 1.00 78.19 78 GLU A O 1
ATOM 625 N N . PHE A 1 79 ? 15.704 4.805 -19.395 1.00 78.81 79 PHE A N 1
ATOM 626 C CA . PHE A 1 79 ? 15.960 5.993 -20.222 1.00 78.81 79 PHE A CA 1
ATOM 627 C C . PHE A 1 79 ? 17.229 6.755 -19.813 1.00 78.81 79 PHE A C 1
ATOM 629 O O . PHE A 1 79 ? 17.944 7.278 -20.670 1.00 78.81 79 PHE A O 1
ATOM 636 N N . ARG A 1 80 ? 17.553 6.793 -18.515 1.00 70.94 80 ARG A N 1
ATOM 637 C CA . ARG A 1 80 ? 18.777 7.431 -18.003 1.00 70.94 80 ARG A CA 1
ATOM 638 C C . ARG A 1 80 ? 20.046 6.643 -18.356 1.00 70.94 80 ARG A C 1
ATOM 640 O O . ARG A 1 80 ? 21.122 7.229 -18.452 1.00 70.94 80 ARG A O 1
ATOM 647 N N . THR A 1 81 ? 19.951 5.334 -18.596 1.00 58.75 81 THR A N 1
ATOM 648 C CA . THR A 1 81 ? 21.100 4.455 -18.897 1.00 58.75 81 THR A CA 1
ATOM 649 C C . THR A 1 81 ? 21.566 4.460 -20.360 1.00 58.75 81 THR A C 1
ATOM 651 O O . THR A 1 81 ? 22.087 3.467 -20.854 1.00 58.75 81 THR A O 1
ATOM 654 N N . ARG A 1 82 ? 21.514 5.604 -21.057 1.00 55.81 82 ARG A N 1
ATOM 655 C CA . ARG A 1 82 ? 22.176 5.769 -22.373 1.00 55.81 82 ARG A CA 1
ATOM 656 C C . ARG A 1 82 ? 23.721 5.739 -22.311 1.00 55.81 82 ARG A C 1
ATOM 658 O O . ARG A 1 82 ? 24.370 5.951 -23.329 1.00 55.81 82 ARG A O 1
ATOM 665 N N . LYS A 1 83 ? 24.322 5.480 -21.139 1.00 51.25 83 LYS A N 1
ATOM 666 C CA . LYS A 1 83 ? 25.743 5.124 -20.965 1.00 51.25 83 LYS A CA 1
ATOM 667 C C . LYS A 1 83 ? 25.847 3.620 -20.691 1.00 51.25 83 LYS A C 1
ATOM 669 O O . LYS A 1 83 ? 25.066 3.110 -19.898 1.00 51.25 83 LYS A O 1
ATOM 674 N N . ALA A 1 84 ? 26.819 2.956 -21.321 1.00 52.06 84 ALA A N 1
ATOM 675 C CA . ALA A 1 84 ? 26.992 1.508 -21.550 1.00 52.06 84 ALA A CA 1
ATOM 676 C C . ALA A 1 84 ? 26.838 0.509 -20.369 1.00 52.06 84 ALA A C 1
ATOM 678 O O . ALA A 1 84 ? 27.024 -0.688 -20.567 1.00 52.06 84 ALA A O 1
ATOM 679 N N . HIS A 1 85 ? 26.476 0.945 -19.160 1.00 54.31 85 HIS A N 1
ATOM 680 C CA . HIS A 1 85 ? 26.279 0.091 -17.992 1.00 54.31 85 HIS A CA 1
ATOM 681 C C . HIS A 1 85 ? 24.787 -0.037 -17.640 1.00 54.31 85 HIS A C 1
ATOM 683 O O . HIS A 1 85 ? 24.196 0.824 -16.982 1.00 54.31 85 HIS A O 1
ATOM 689 N N . ARG A 1 86 ? 24.166 -1.135 -18.086 1.00 57.44 86 ARG A N 1
ATOM 690 C CA . ARG A 1 86 ? 22.770 -1.486 -17.790 1.00 57.44 86 ARG A CA 1
ATOM 691 C C . ARG A 1 86 ? 22.633 -1.858 -16.311 1.00 57.44 86 ARG A C 1
ATOM 693 O O . ARG A 1 86 ? 22.922 -2.985 -15.921 1.00 57.44 86 ARG A O 1
ATOM 700 N N . TRP A 1 87 ? 22.163 -0.925 -15.487 1.00 58.12 87 TRP A N 1
ATOM 701 C CA . TRP A 1 87 ? 21.785 -1.215 -14.102 1.00 58.12 87 TRP A CA 1
ATOM 702 C C . TRP A 1 87 ? 20.492 -2.038 -14.084 1.00 58.12 87 TRP A C 1
ATOM 704 O O . TRP A 1 87 ? 19.388 -1.509 -14.193 1.00 58.12 87 TRP A O 1
ATOM 714 N N . VAL A 1 88 ? 20.628 -3.362 -13.991 1.00 64.50 88 VAL A N 1
ATOM 715 C CA . VAL A 1 88 ? 19.490 -4.277 -13.861 1.00 64.50 88 VAL A CA 1
ATOM 716 C C . VAL A 1 88 ? 19.003 -4.240 -12.414 1.00 64.50 88 VAL A C 1
ATOM 718 O O . VAL A 1 88 ? 19.538 -4.932 -11.551 1.00 64.50 88 VAL A O 1
ATOM 721 N N . VAL A 1 89 ? 17.983 -3.424 -12.138 1.00 67.50 89 VAL A N 1
ATOM 722 C CA . VAL A 1 89 ? 17.273 -3.463 -10.851 1.00 67.50 89 VAL A CA 1
ATOM 723 C C . VAL A 1 89 ? 16.611 -4.830 -10.708 1.00 67.50 89 VAL A C 1
ATOM 725 O O . VAL A 1 89 ? 15.814 -5.236 -11.557 1.00 67.50 89 VAL A O 1
ATOM 728 N N . LYS A 1 90 ? 16.962 -5.550 -9.644 1.00 73.12 90 LYS A N 1
ATOM 729 C CA . LYS A 1 90 ? 16.446 -6.889 -9.360 1.00 73.12 90 LYS A CA 1
ATOM 730 C C . LYS A 1 90 ? 15.016 -6.790 -8.831 1.00 73.12 90 LYS A C 1
ATOM 732 O O . LYS A 1 90 ? 14.746 -5.995 -7.933 1.00 73.12 90 LYS A O 1
ATOM 737 N N . ASP A 1 91 ? 14.119 -7.654 -9.310 1.00 71.81 91 ASP A N 1
ATOM 738 C CA . ASP A 1 91 ? 12.719 -7.732 -8.857 1.00 71.81 91 ASP A CA 1
ATOM 739 C C . ASP A 1 91 ? 12.575 -7.784 -7.328 1.00 71.81 91 ASP A C 1
ATOM 741 O O . ASP A 1 91 ? 11.659 -7.196 -6.756 1.00 71.81 91 ASP A O 1
ATOM 745 N N . LYS A 1 92 ? 13.513 -8.464 -6.658 1.00 74.62 92 LYS A N 1
ATOM 746 C CA . LYS A 1 92 ? 13.514 -8.633 -5.200 1.00 74.62 92 LYS A CA 1
ATOM 747 C C . LYS A 1 92 ? 13.670 -7.316 -4.449 1.00 74.62 92 LYS A C 1
ATOM 749 O O . LYS A 1 92 ? 13.060 -7.155 -3.400 1.00 74.62 92 LYS A O 1
ATOM 754 N N . ASP A 1 93 ? 14.480 -6.393 -4.956 1.00 81.19 93 ASP A N 1
ATOM 755 C CA . ASP A 1 93 ? 14.708 -5.120 -4.269 1.00 81.19 93 ASP A CA 1
ATOM 756 C C . ASP A 1 93 ? 13.514 -4.189 -4.461 1.00 81.19 93 ASP A C 1
ATOM 758 O O . ASP A 1 93 ? 13.087 -3.526 -3.522 1.00 81.19 93 ASP A O 1
ATOM 762 N N . LEU A 1 94 ? 12.881 -4.251 -5.632 1.00 80.44 94 LEU A N 1
ATOM 763 C CA . LEU A 1 94 ? 11.641 -3.537 -5.909 1.00 80.44 94 LEU A CA 1
ATOM 764 C C . LEU A 1 94 ? 10.498 -3.978 -4.976 1.00 80.44 94 LEU A C 1
ATOM 766 O O . LEU A 1 94 ? 9.768 -3.140 -4.449 1.00 80.44 94 LEU A O 1
ATOM 770 N N . LEU A 1 95 ? 10.389 -5.285 -4.707 1.00 81.81 95 LEU A N 1
ATOM 771 C CA . LEU A 1 95 ? 9.421 -5.825 -3.748 1.00 81.81 95 LEU A CA 1
ATOM 772 C C . LEU A 1 95 ? 9.705 -5.354 -2.310 1.00 81.81 95 LEU A C 1
ATOM 774 O O . LEU A 1 95 ? 8.766 -5.067 -1.572 1.00 81.81 95 LEU A O 1
ATOM 778 N N . LYS A 1 96 ? 10.980 -5.228 -1.912 1.00 87.50 96 LYS A N 1
ATOM 779 C CA . LYS A 1 96 ? 11.347 -4.683 -0.591 1.00 87.50 96 LYS A CA 1
ATOM 780 C C . LYS A 1 96 ? 10.897 -3.233 -0.438 1.00 87.50 96 LYS A C 1
ATOM 782 O O . LYS A 1 96 ? 10.350 -2.891 0.605 1.00 87.50 96 LYS A O 1
ATOM 787 N N . PHE A 1 97 ? 11.071 -2.402 -1.468 1.00 87.88 97 PHE A N 1
ATOM 788 C CA . PHE A 1 97 ? 10.575 -1.021 -1.442 1.00 87.88 97 PHE A CA 1
ATOM 789 C C . PHE A 1 97 ? 9.051 -0.968 -1.312 1.00 87.88 97 PHE A C 1
ATOM 791 O O . PHE A 1 97 ? 8.539 -0.197 -0.504 1.00 87.88 97 PHE A O 1
ATOM 798 N N . LEU A 1 98 ? 8.327 -1.823 -2.047 1.00 88.75 98 LEU A N 1
ATOM 799 C CA . LEU A 1 98 ? 6.872 -1.933 -1.910 1.00 88.75 98 LEU A CA 1
ATOM 800 C C . LEU A 1 98 ? 6.467 -2.347 -0.492 1.00 88.75 98 LEU A C 1
ATOM 802 O O . LEU A 1 98 ? 5.595 -1.724 0.105 1.00 88.75 98 LEU A O 1
ATOM 806 N N . CYS A 1 99 ? 7.134 -3.359 0.064 1.00 89.12 99 CYS A N 1
ATOM 807 C CA . CYS A 1 99 ? 6.894 -3.820 1.426 1.00 89.12 99 CYS A CA 1
ATOM 808 C C . CYS A 1 99 ? 7.153 -2.712 2.457 1.00 89.12 99 CYS A C 1
ATOM 810 O O . CYS A 1 99 ? 6.370 -2.558 3.388 1.00 89.12 99 CYS A O 1
ATOM 812 N N . GLY A 1 100 ? 8.206 -1.910 2.271 1.00 94.12 100 GLY A N 1
ATOM 813 C CA . GLY A 1 100 ? 8.491 -0.750 3.117 1.00 94.12 100 GLY A CA 1
ATOM 814 C C . GLY A 1 100 ? 7.381 0.302 3.063 1.00 94.12 100 GLY A C 1
ATOM 815 O O . GLY A 1 100 ? 6.912 0.741 4.108 1.00 94.12 100 GLY A O 1
ATOM 816 N N . MET A 1 101 ? 6.898 0.652 1.864 1.00 92.75 101 MET A N 1
ATOM 817 C CA . MET A 1 101 ? 5.776 1.591 1.699 1.00 92.75 101 MET A CA 1
ATOM 818 C C . MET A 1 101 ? 4.501 1.091 2.394 1.00 92.75 101 MET A C 1
ATOM 820 O O . MET A 1 101 ? 3.834 1.855 3.090 1.00 92.75 101 MET A O 1
ATOM 824 N N . VAL A 1 102 ? 4.188 -0.200 2.251 1.00 92.69 102 VAL A N 1
ATOM 825 C CA . VAL A 1 102 ? 3.038 -0.830 2.917 1.00 92.69 102 VAL A CA 1
ATOM 826 C C . VAL A 1 102 ? 3.209 -0.833 4.437 1.00 92.69 102 VAL A C 1
ATOM 828 O O . VAL A 1 102 ? 2.258 -0.518 5.143 1.00 92.69 102 VAL A O 1
ATOM 831 N N . ALA A 1 103 ? 4.403 -1.138 4.953 1.00 95.06 103 ALA A N 1
ATOM 832 C CA . ALA A 1 103 ? 4.669 -1.169 6.391 1.00 95.06 103 ALA A CA 1
ATOM 833 C C . ALA A 1 103 ? 4.490 0.208 7.048 1.00 95.06 103 ALA A C 1
ATOM 835 O O . ALA A 1 103 ? 3.884 0.309 8.113 1.00 95.06 103 ALA A O 1
ATOM 836 N N . VAL A 1 104 ? 4.959 1.274 6.391 1.00 95.44 104 VAL A N 1
ATOM 837 C CA . VAL A 1 104 ? 4.751 2.651 6.864 1.00 95.44 104 VAL A CA 1
ATOM 838 C C . VAL A 1 104 ? 3.260 2.989 6.905 1.00 95.44 104 VAL A C 1
ATOM 840 O O . VAL A 1 104 ? 2.776 3.512 7.907 1.00 95.44 104 VAL A O 1
ATOM 843 N N . MET A 1 105 ? 2.512 2.640 5.853 1.00 94.38 105 MET A N 1
ATOM 844 C CA . MET A 1 105 ? 1.066 2.875 5.810 1.00 94.38 105 MET A CA 1
ATOM 845 C C . MET A 1 105 ? 0.319 2.067 6.879 1.00 94.38 105 MET A C 1
ATOM 847 O O . MET A 1 105 ? -0.591 2.579 7.524 1.00 94.38 105 MET A O 1
ATOM 851 N N . PHE A 1 106 ? 0.730 0.821 7.113 1.00 93.44 106 PHE A N 1
ATOM 852 C CA . PHE A 1 106 ? 0.177 -0.028 8.163 1.00 93.44 106 PHE A CA 1
ATOM 853 C C . PHE A 1 106 ? 0.377 0.596 9.551 1.00 93.44 106 PHE A C 1
ATOM 855 O O . PHE A 1 106 ? -0.571 0.678 10.325 1.00 93.44 106 PHE A O 1
ATOM 862 N N . ALA A 1 107 ? 1.584 1.084 9.856 1.00 95.94 107 ALA A N 1
ATOM 863 C CA . ALA A 1 107 ? 1.869 1.751 11.126 1.00 95.94 107 ALA A CA 1
ATOM 864 C C . ALA A 1 107 ? 1.033 3.029 11.306 1.00 95.94 107 ALA A C 1
ATOM 866 O O . ALA A 1 107 ? 0.490 3.266 12.385 1.00 95.94 107 ALA A O 1
ATOM 867 N N . TYR A 1 108 ? 0.873 3.818 10.240 1.00 94.25 108 TYR A N 1
ATOM 868 C CA . TYR A 1 108 ? 0.009 4.999 10.243 1.00 94.25 108 TYR A CA 1
ATOM 869 C C . TYR A 1 108 ? -1.457 4.644 10.540 1.00 94.25 108 TYR A C 1
ATOM 871 O O . TYR A 1 108 ? -2.084 5.268 11.395 1.00 94.25 108 TYR A O 1
ATOM 879 N N . LEU A 1 109 ? -1.996 3.614 9.883 1.00 92.50 109 LEU A N 1
ATOM 880 C CA . LEU A 1 109 ? -3.367 3.151 10.111 1.00 92.50 109 LEU A CA 1
ATOM 881 C C . LEU A 1 109 ? -3.561 2.562 11.509 1.00 92.50 109 LEU A C 1
ATOM 883 O O . LEU A 1 109 ? -4.609 2.776 12.116 1.00 92.50 109 LEU A O 1
ATOM 887 N N . ALA A 1 110 ? -2.559 1.859 12.037 1.00 93.00 110 ALA A N 1
ATOM 888 C CA . ALA A 1 110 ? -2.572 1.353 13.405 1.00 93.00 110 ALA A CA 1
ATOM 889 C C . ALA A 1 110 ? -2.639 2.503 14.417 1.00 93.00 110 ALA A C 1
ATOM 891 O O . ALA A 1 110 ? -3.500 2.486 15.294 1.00 93.00 110 ALA A O 1
ATOM 892 N N . ALA A 1 111 ? -1.806 3.535 14.245 1.00 93.25 111 ALA A N 1
ATOM 893 C CA . ALA A 1 111 ? -1.839 4.730 15.083 1.00 93.25 111 ALA A CA 1
ATOM 894 C C . ALA A 1 111 ? -3.193 5.449 14.992 1.00 93.25 111 ALA A C 1
ATOM 896 O O . ALA A 1 111 ? -3.795 5.745 16.018 1.00 93.25 111 ALA A O 1
ATOM 897 N N . TRP A 1 112 ? -3.716 5.652 13.777 1.00 91.75 112 TRP A N 1
ATOM 898 C CA . TRP A 1 112 ? -5.042 6.238 13.569 1.00 91.75 112 TRP A CA 1
ATOM 899 C C . TRP A 1 112 ? -6.143 5.416 14.250 1.00 91.75 112 TRP A C 1
ATOM 901 O O . TRP A 1 112 ? -7.019 5.970 14.906 1.00 91.75 112 TRP A O 1
ATOM 911 N N . THR A 1 113 ? -6.103 4.090 14.144 1.00 90.06 113 THR A N 1
ATOM 912 C CA . THR A 1 113 ? -7.109 3.223 14.776 1.00 90.06 113 THR A CA 1
ATOM 913 C C . THR A 1 113 ? -7.038 3.330 16.297 1.00 90.06 113 THR A C 1
ATOM 915 O O . THR A 1 113 ? -8.071 3.508 16.935 1.00 90.06 113 THR A O 1
ATOM 918 N N . ALA A 1 114 ? -5.830 3.316 16.869 1.00 89.38 114 ALA A N 1
ATOM 919 C CA . ALA A 1 114 ? -5.622 3.479 18.304 1.00 89.38 114 ALA A CA 1
ATOM 920 C C . ALA A 1 114 ? -6.155 4.827 18.812 1.00 89.38 114 ALA A C 1
ATOM 922 O O . ALA A 1 114 ? -6.863 4.858 19.814 1.00 89.38 114 ALA A O 1
ATOM 923 N N . THR A 1 115 ? -5.894 5.927 18.092 1.00 87.31 115 THR A N 1
ATOM 924 C CA . THR A 1 115 ? -6.439 7.238 18.470 1.00 87.31 115 THR A CA 1
ATOM 925 C C . THR A 1 115 ? -7.960 7.263 18.383 1.00 87.31 115 THR A C 1
ATOM 927 O O . THR A 1 115 ? -8.600 7.772 19.289 1.00 87.31 115 THR A O 1
ATOM 930 N N . ASN A 1 116 ? -8.564 6.696 17.330 1.00 84.31 116 ASN A N 1
ATOM 931 C CA . ASN A 1 116 ? -10.025 6.705 17.179 1.00 84.31 116 ASN A CA 1
ATOM 932 C C . ASN A 1 116 ? -10.725 5.879 18.261 1.00 84.31 116 ASN A C 1
ATOM 934 O O . ASN A 1 116 ? -11.751 6.312 18.770 1.00 84.31 116 ASN A O 1
ATOM 938 N N . ILE A 1 117 ? -10.170 4.723 18.632 1.00 83.81 117 ILE A N 1
ATOM 939 C CA . ILE A 1 117 ? -10.715 3.905 19.722 1.00 83.81 117 ILE A CA 1
ATOM 940 C C . ILE A 1 117 ? -10.599 4.658 21.052 1.00 83.81 117 ILE A C 1
ATOM 942 O O . ILE A 1 117 ? -11.581 4.753 21.780 1.00 83.81 117 ILE A O 1
ATOM 946 N N . ASN A 1 118 ? -9.445 5.271 21.330 1.00 83.56 118 ASN A N 1
ATOM 947 C CA . ASN A 1 118 ? -9.249 6.059 22.546 1.00 83.56 118 ASN A CA 1
ATOM 948 C C . ASN A 1 118 ? -10.203 7.270 22.621 1.00 83.56 118 ASN A C 1
ATOM 950 O O . ASN A 1 118 ? -10.803 7.503 23.664 1.00 83.56 118 ASN A O 1
ATOM 954 N N . PHE A 1 119 ? -10.445 7.971 21.507 1.00 77.50 119 PHE A N 1
ATOM 955 C CA . PHE A 1 119 ? -11.442 9.050 21.449 1.00 77.50 119 PHE A CA 1
ATOM 956 C C . PHE A 1 119 ? -12.869 8.573 21.753 1.00 77.50 119 PHE A C 1
ATOM 958 O O . PHE A 1 119 ? -13.648 9.309 22.357 1.00 77.50 119 PHE A O 1
ATOM 965 N N . VAL A 1 120 ? -13.222 7.358 21.328 1.00 73.50 120 VAL A N 1
ATOM 966 C CA . VAL A 1 120 ? -14.541 6.766 21.591 1.00 73.50 120 VAL A CA 1
ATOM 967 C C . VAL A 1 120 ? -14.686 6.389 23.066 1.00 73.50 120 VAL A C 1
ATOM 969 O O . VAL A 1 120 ? -15.741 6.636 23.646 1.00 73.50 120 VAL A O 1
ATOM 972 N N . GLU A 1 121 ? -13.641 5.833 23.683 1.00 71.94 121 GLU A N 1
ATOM 973 C CA . GLU A 1 121 ? -13.639 5.458 25.105 1.00 71.94 121 GLU A CA 1
ATOM 974 C C . GLU A 1 121 ? -13.665 6.671 26.041 1.00 71.94 121 GLU A C 1
ATOM 976 O O . GLU A 1 121 ? -14.335 6.636 27.072 1.00 71.94 121 GLU A O 1
ATOM 981 N N . GLU A 1 122 ? -12.989 7.763 25.676 1.00 70.44 122 GLU A N 1
ATOM 982 C CA . GLU A 1 122 ? -12.978 8.994 26.475 1.00 70.44 122 GLU A CA 1
ATOM 983 C C . GLU A 1 122 ? -14.270 9.821 26.347 1.00 70.44 122 GLU A C 1
ATOM 985 O O . GLU A 1 122 ? -14.449 10.802 27.067 1.00 70.44 122 GLU A O 1
ATOM 990 N N . GLY A 1 123 ? -15.208 9.427 25.476 1.00 61.44 123 GLY A N 1
ATOM 991 C CA . GLY A 1 123 ? -16.540 10.035 25.408 1.00 61.44 123 GLY A CA 1
ATOM 992 C C . GLY A 1 123 ? -16.541 11.5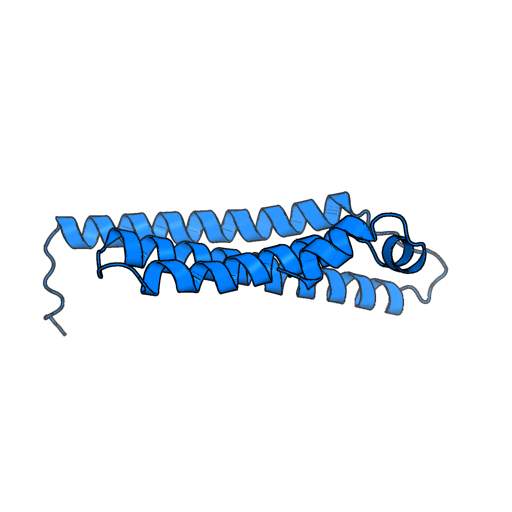14 25.006 1.00 61.44 123 GLY A C 1
ATOM 993 O O . GLY A 1 123 ? -17.515 12.220 25.280 1.00 61.44 123 GLY A O 1
ATOM 994 N N . PHE A 1 124 ? -15.477 12.004 24.357 1.00 60.06 124 PHE A N 1
ATOM 995 C CA . PHE A 1 124 ? -15.431 13.374 23.854 1.00 60.06 124 PHE A CA 1
ATOM 996 C C . PHE A 1 124 ? -16.477 13.552 22.747 1.00 60.06 124 PHE A C 1
ATOM 998 O O . PHE A 1 124 ? -16.294 13.161 21.594 1.00 60.06 124 PHE A O 1
ATOM 1005 N N . SER A 1 125 ? -17.603 14.151 23.139 1.00 48.00 125 SER A N 1
ATOM 1006 C CA . SER A 1 125 ? -18.647 14.676 22.264 1.00 48.00 125 SER A CA 1
ATOM 1007 C C . SER A 1 125 ? -18.020 15.427 21.090 1.00 48.00 125 SER A C 1
ATOM 1009 O O . SER A 1 125 ? -17.324 16.425 21.282 1.00 48.00 125 SER A O 1
ATOM 1011 N N . MET A 1 126 ? -18.316 14.992 19.864 1.00 54.31 126 MET A N 1
ATOM 1012 C CA . MET A 1 126 ? -18.022 15.728 18.628 1.00 54.31 126 MET A CA 1
ATOM 1013 C C . MET A 1 126 ? -18.906 16.988 18.481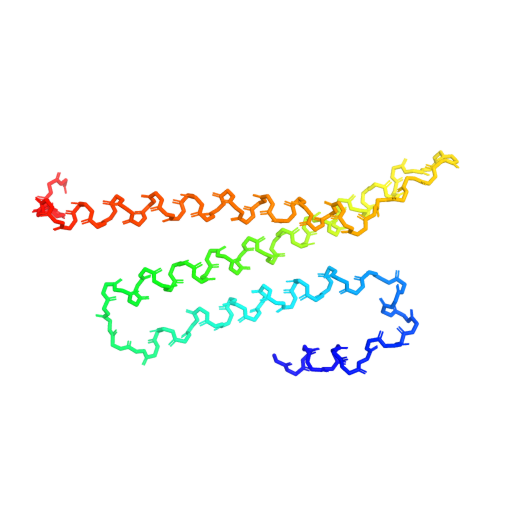 1.00 54.31 126 MET A C 1
ATOM 1015 O O . MET A 1 126 ? -19.409 17.270 17.399 1.00 54.31 126 MET A O 1
ATOM 1019 N N . VAL A 1 127 ? -19.137 17.736 19.564 1.00 55.16 127 VAL A N 1
ATOM 1020 C CA . VAL A 1 127 ? -19.799 19.048 19.559 1.00 55.16 127 VAL A CA 1
ATOM 1021 C C . VAL A 1 127 ? -19.100 19.946 20.580 1.00 55.16 127 VAL A C 1
ATOM 1023 O O . VAL A 1 127 ? -19.597 20.192 21.675 1.00 55.16 127 VAL A O 1
ATOM 1026 N N . ALA A 1 128 ? -17.907 20.406 20.223 1.00 47.09 128 ALA A N 1
ATOM 1027 C CA . ALA A 1 128 ? -17.291 21.589 20.816 1.00 47.09 128 ALA A CA 1
ATOM 1028 C C . ALA A 1 128 ? -16.345 22.252 19.804 1.00 47.09 128 ALA A C 1
ATOM 1030 O O . ALA A 1 128 ? -15.188 22.519 20.112 1.00 47.09 128 ALA A O 1
ATOM 1031 N N . VAL A 1 129 ? -16.846 22.481 18.585 1.00 42.03 129 VAL A N 1
ATOM 1032 C CA . VAL A 1 129 ? -16.459 23.614 17.730 1.00 42.03 129 VAL A CA 1
ATOM 1033 C C . VAL A 1 129 ? -17.715 24.111 17.035 1.00 42.03 129 VAL A C 1
ATOM 1035 O O . VAL A 1 129 ? -18.411 23.258 16.441 1.00 42.03 129 VAL A O 1
#

Sequence (129 aa):
VVCGIVIFKRRKCKPVAAGMWTILETLLLGILLLYASMVPLSFEPSMETCILMRWIRELGFIICYGAIILKLYRILMEFRTRKAHRWVVKDKDLLKFLCGMVAVMFAYLAAWTATNINFVEEGFSMVAV

Organism: Lygus hesperus (NCBI:txid30085)